Protein AF-A0A5Q4GH18-F1 (afdb_monomer)

pLDDT: mean 86.77, std 8.32, range [50.81, 95.44]

Radius of gyration: 14.81 Å; Cα contacts (8 Å, |Δi|>4): 26; chains: 1; bounding box: 38×28×28 Å

Mean predicted aligned error: 5.6 Å

Secondary structure (DSSP, 8-state):
---TT-GGGGTT--SS-------HHHHHHHHTT-S-THHHHHHHHHHHHHHHHHHHHHHHS--

Sequence (63 aa):
MSHRDDPANCTNRSPYPMLHLLREASIEAVTDKLANPDLIYERNIETLRRLGMEGWRKLLTPG

Foldseek 3Di:
DDDPQQLLVCLPPDLDDDDDDDDPVVVVVVVVVPPCPPVSSVVSSVVRNVCGPVNVVVVNDDD

Solvent-accessible surface area (backbone atoms only — not comparable to full-atom values): 4128 Å² total; per-residue (Å²): 133,85,58,96,81,42,35,44,78,46,71,87,56,70,97,59,96,79,88,84,86,80,58,63,78,63,49,55,73,47,55,85,68,53,90,61,66,72,55,54,60,55,51,41,34,53,50,29,53,73,45,31,63,67,49,53,50,60,76,71,52,84,129

Structure (mmCIF, N/CA/C/O backbone):
data_AF-A0A5Q4GH18-F1
#
_entry.id   AF-A0A5Q4GH18-F1
#
loop_
_atom_site.group_PDB
_atom_site.id
_atom_site.type_symbol
_atom_site.label_atom_id
_atom_site.label_alt_id
_atom_site.label_comp_id
_atom_site.label_asym_id
_atom_site.label_entity_id
_atom_site.label_seq_id
_atom_site.pdbx_PDB_ins_code
_atom_site.Cartn_x
_atom_site.Cartn_y
_atom_site.Cartn_z
_atom_site.occupancy
_atom_site.B_iso_or_equiv
_atom_site.auth_seq_id
_atom_site.auth_comp_id
_atom_site.auth_asym_id
_atom_site.auth_atom_id
_atom_site.pdbx_PDB_model_num
ATOM 1 N N . MET A 1 1 ? 2.449 -16.934 -15.072 1.00 50.81 1 MET A N 1
ATOM 2 C CA . MET A 1 1 ? 3.436 -17.221 -14.006 1.00 50.81 1 MET A CA 1
ATOM 3 C C . MET A 1 1 ? 4.147 -15.917 -13.682 1.00 50.81 1 MET A C 1
ATOM 5 O O . MET A 1 1 ? 4.691 -15.324 -14.602 1.00 50.81 1 MET A O 1
ATOM 9 N N . SER A 1 2 ? 4.067 -15.430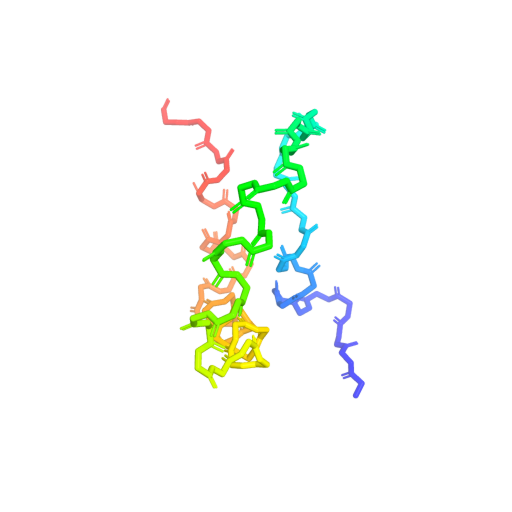 -12.440 1.00 62.56 2 SER A N 1
ATOM 10 C CA . SER A 1 2 ? 4.822 -14.237 -12.021 1.00 62.56 2 SER A CA 1
ATOM 11 C C . SER A 1 2 ? 6.300 -14.610 -11.886 1.00 62.56 2 SER A C 1
ATOM 13 O O . SER A 1 2 ? 6.625 -15.639 -11.288 1.00 62.56 2 SER A O 1
ATOM 15 N N . HIS A 1 3 ? 7.186 -13.819 -12.487 1.00 83.38 3 HIS A N 1
ATOM 16 C CA . HIS A 1 3 ? 8.632 -13.968 -12.337 1.00 83.38 3 HIS A CA 1
ATOM 17 C C . HIS A 1 3 ? 9.028 -13.631 -10.889 1.00 83.38 3 HIS A C 1
ATOM 19 O O . HIS A 1 3 ? 8.392 -12.784 -10.259 1.00 83.38 3 HIS A O 1
ATOM 25 N N . ARG A 1 4 ? 10.077 -14.264 -10.339 1.00 82.69 4 ARG A N 1
ATOM 26 C CA . ARG A 1 4 ? 10.505 -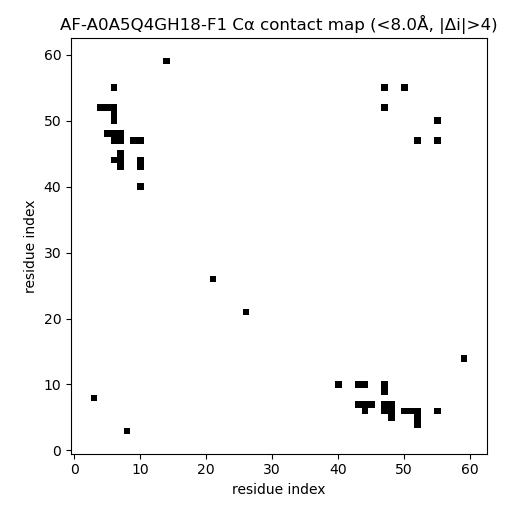14.003 -8.945 1.00 82.69 4 ARG A CA 1
ATOM 27 C C . ARG A 1 4 ? 10.796 -12.520 -8.696 1.00 82.69 4 ARG A C 1
ATOM 29 O O . ARG A 1 4 ? 10.457 -12.008 -7.634 1.00 82.69 4 ARG A O 1
ATOM 36 N N . ASP A 1 5 ? 11.324 -11.843 -9.708 1.00 84.94 5 ASP A N 1
ATOM 37 C CA . ASP A 1 5 ? 11.682 -10.424 -9.652 1.00 84.94 5 ASP A CA 1
ATOM 38 C C . ASP A 1 5 ? 10.607 -9.480 -10.226 1.00 84.94 5 ASP A C 1
ATOM 40 O O . ASP A 1 5 ? 10.920 -8.327 -10.515 1.00 84.94 5 ASP A O 1
ATOM 44 N N . ASP A 1 6 ? 9.358 -9.934 -10.433 1.00 91.19 6 ASP A N 1
ATOM 45 C CA . ASP A 1 6 ? 8.265 -9.032 -10.845 1.00 91.19 6 ASP A CA 1
ATOM 46 C C . ASP A 1 6 ? 8.025 -7.983 -9.734 1.00 91.19 6 ASP A C 1
ATOM 48 O O . ASP A 1 6 ? 7.692 -8.368 -8.606 1.00 91.19 6 ASP A O 1
ATOM 52 N N . PRO A 1 7 ? 8.152 -6.670 -10.022 1.00 91.56 7 PRO A N 1
ATOM 53 C CA . PRO A 1 7 ? 7.853 -5.602 -9.067 1.00 91.56 7 PRO A CA 1
ATOM 54 C C . PRO A 1 7 ? 6.463 -5.707 -8.439 1.00 91.56 7 PRO A C 1
ATOM 56 O O . PRO A 1 7 ? 6.274 -5.306 -7.293 1.00 91.56 7 PRO A O 1
ATOM 59 N N . ALA A 1 8 ? 5.490 -6.285 -9.151 1.00 92.62 8 ALA A N 1
ATOM 60 C CA . ALA A 1 8 ? 4.145 -6.526 -8.638 1.00 92.62 8 ALA A CA 1
ATOM 61 C C . ALA A 1 8 ? 4.125 -7.393 -7.365 1.00 92.62 8 ALA A C 1
ATOM 63 O O . ALA A 1 8 ? 3.198 -7.300 -6.565 1.00 92.62 8 ALA A O 1
ATOM 64 N N . ASN A 1 9 ? 5.164 -8.193 -7.108 1.00 91.69 9 ASN A N 1
ATOM 65 C CA . ASN A 1 9 ? 5.280 -8.968 -5.869 1.00 91.69 9 ASN A CA 1
ATOM 66 C C . ASN A 1 9 ? 5.436 -8.073 -4.615 1.00 91.69 9 ASN A C 1
ATOM 68 O O . ASN A 1 9 ? 5.373 -8.571 -3.486 1.00 91.69 9 ASN A O 1
ATOM 72 N N . CYS A 1 10 ? 5.630 -6.761 -4.792 1.00 91.94 10 CYS A N 1
ATOM 73 C CA . CYS A 1 10 ? 5.723 -5.782 -3.714 1.00 91.94 10 CYS A CA 1
ATOM 74 C C . CYS A 1 10 ? 4.394 -5.073 -3.378 1.00 91.94 10 CYS A C 1
ATOM 76 O O . CYS A 1 10 ? 4.389 -4.304 -2.422 1.00 91.94 10 CYS A O 1
ATOM 78 N N . THR A 1 11 ? 3.264 -5.341 -4.060 1.00 91.75 11 THR A N 1
ATOM 79 C CA . THR A 1 11 ? 1.991 -4.606 -3.823 1.00 91.75 11 THR A CA 1
ATOM 80 C C . THR A 1 11 ? 1.487 -4.676 -2.382 1.00 91.75 11 THR A C 1
ATOM 82 O O . THR A 1 11 ? 0.810 -3.762 -1.930 1.00 91.75 11 THR A O 1
ATOM 85 N N . ASN A 1 12 ? 1.827 -5.750 -1.664 1.00 89.12 12 ASN A N 1
ATOM 86 C CA . ASN A 1 12 ? 1.411 -6.004 -0.283 1.00 89.12 12 ASN A CA 1
ATOM 87 C C . ASN A 1 12 ? 2.604 -6.068 0.686 1.00 89.12 12 ASN A C 1
ATOM 89 O O . ASN A 1 12 ? 2.505 -6.667 1.758 1.00 89.12 12 ASN A O 1
ATOM 93 N N . ARG A 1 13 ? 3.761 -5.509 0.306 1.00 87.94 13 ARG A N 1
ATOM 94 C CA . ARG A 1 13 ? 4.950 -5.461 1.163 1.00 87.94 13 ARG A CA 1
ATOM 95 C C . ARG A 1 13 ? 5.184 -4.039 1.645 1.00 87.94 13 ARG A C 1
ATOM 97 O O . ARG A 1 13 ? 5.486 -3.153 0.853 1.00 87.94 13 ARG A O 1
ATOM 104 N N . SER A 1 14 ? 5.101 -3.848 2.956 1.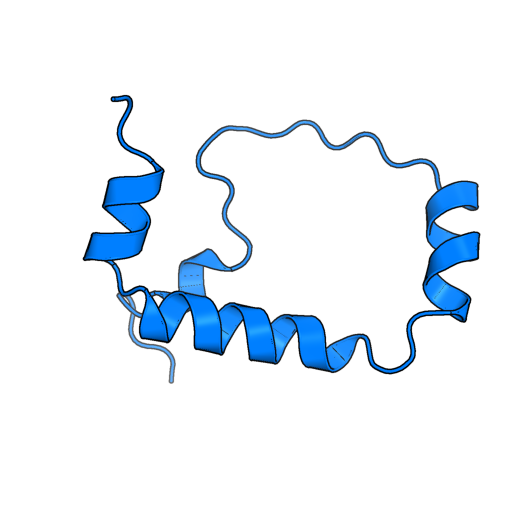00 84.62 14 SER A N 1
ATOM 105 C CA . SER A 1 14 ? 5.594 -2.627 3.582 1.00 84.62 14 SER A CA 1
ATOM 106 C C . SER A 1 14 ? 7.126 -2.661 3.658 1.00 84.62 14 SER A C 1
ATOM 108 O O . SER A 1 14 ? 7.692 -3.723 3.935 1.00 84.62 14 SER A O 1
ATOM 110 N N . PRO A 1 15 ? 7.813 -1.528 3.440 1.00 81.94 15 PRO A N 1
ATOM 111 C CA . PRO A 1 15 ? 9.261 -1.437 3.623 1.00 81.94 15 PRO A CA 1
ATOM 112 C C . PRO A 1 15 ? 9.707 -1.575 5.079 1.00 81.94 15 PRO A C 1
ATOM 114 O O . PRO A 1 15 ? 10.818 -2.031 5.338 1.00 81.94 15 PRO A O 1
ATOM 117 N N . TYR A 1 16 ? 8.836 -1.213 6.021 1.00 84.88 16 TYR A N 1
ATOM 118 C CA . TYR A 1 16 ? 9.090 -1.301 7.455 1.00 84.88 16 TYR A CA 1
ATOM 119 C C . TYR A 1 16 ? 8.029 -2.175 8.135 1.00 84.88 16 TYR A C 1
ATOM 121 O O . TYR A 1 16 ? 6.910 -2.278 7.621 1.00 84.88 16 TYR A O 1
ATOM 129 N N . PRO A 1 17 ? 8.338 -2.800 9.285 1.00 91.12 17 PRO A N 1
ATOM 130 C CA . PRO A 1 17 ? 7.336 -3.491 10.090 1.00 91.12 17 PRO A CA 1
ATOM 131 C C . PRO A 1 17 ? 6.169 -2.558 10.437 1.00 91.12 17 PRO A C 1
ATOM 133 O O . PRO A 1 17 ? 6.387 -1.438 10.893 1.00 91.12 17 PRO A O 1
ATOM 136 N N . MET A 1 18 ? 4.937 -3.024 10.226 1.00 89.81 18 MET A N 1
ATOM 137 C CA . MET A 1 18 ? 3.727 -2.232 10.451 1.00 89.81 18 MET A CA 1
ATOM 138 C C . MET A 1 18 ? 2.835 -2.874 11.511 1.00 89.81 18 MET A C 1
ATOM 140 O O . MET A 1 18 ? 2.503 -4.055 11.418 1.00 89.81 18 MET A O 1
ATOM 144 N N . LEU A 1 19 ? 2.386 -2.068 12.475 1.00 94.50 19 LEU A N 1
ATOM 145 C CA . LEU A 1 19 ? 1.265 -2.391 13.356 1.00 94.50 19 LEU A CA 1
ATOM 146 C C . LEU A 1 19 ? 0.020 -1.676 12.823 1.00 94.50 19 LEU A C 1
ATOM 148 O O . LEU A 1 19 ? -0.098 -0.457 12.930 1.00 94.50 19 LEU A O 1
ATOM 152 N N . HIS A 1 20 ? -0.904 -2.431 12.234 1.00 87.88 20 HIS A N 1
ATOM 153 C CA . HIS A 1 20 ? -2.161 -1.888 11.726 1.00 87.88 20 HIS A CA 1
ATOM 154 C C . HIS A 1 20 ? -3.231 -1.956 12.823 1.00 87.88 20 HIS A C 1
ATOM 156 O O . HIS A 1 20 ? -3.642 -3.044 13.217 1.00 87.88 20 HIS A O 1
ATOM 162 N N . LEU A 1 21 ? -3.703 -0.801 13.298 1.00 93.56 21 LEU A N 1
ATOM 163 C CA . LEU A 1 21 ? -4.888 -0.702 14.155 1.00 93.56 21 LEU A CA 1
ATOM 164 C C . LEU A 1 21 ? -6.060 -0.219 13.304 1.00 93.56 21 LEU A C 1
ATOM 166 O O . LEU A 1 21 ? -6.092 0.933 12.874 1.00 93.56 21 LEU A O 1
ATOM 170 N N . LEU A 1 22 ? -7.009 -1.113 13.036 1.00 90.88 22 LEU A N 1
ATOM 171 C CA . LEU A 1 22 ? -8.199 -0.820 12.242 1.00 90.88 22 LEU A CA 1
ATOM 172 C C . LEU A 1 22 ? -9.434 -0.890 13.140 1.00 90.88 22 LEU A C 1
ATOM 174 O O . LEU A 1 22 ? -9.571 -1.810 13.943 1.00 90.88 22 LEU A O 1
ATOM 178 N N . ARG A 1 23 ? -10.341 0.082 12.998 1.00 94.25 23 ARG A N 1
ATOM 179 C CA . ARG A 1 23 ? -11.646 0.065 13.668 1.00 94.25 23 ARG A CA 1
ATOM 180 C C . ARG A 1 23 ? -12.698 -0.446 12.695 1.00 94.25 23 ARG A C 1
ATOM 182 O O . ARG A 1 23 ? -12.977 0.225 11.705 1.00 94.25 23 ARG A O 1
ATOM 189 N N . GLU A 1 24 ? -13.311 -1.575 13.016 1.00 90.00 24 GLU A N 1
ATOM 190 C CA . GLU A 1 24 ? -14.276 -2.275 12.157 1.00 90.00 24 GLU A CA 1
ATOM 191 C C . GLU A 1 24 ? -15.418 -1.370 11.671 1.00 90.00 24 GLU A C 1
ATOM 193 O O . GLU A 1 24 ? -15.575 -1.185 10.469 1.00 90.00 24 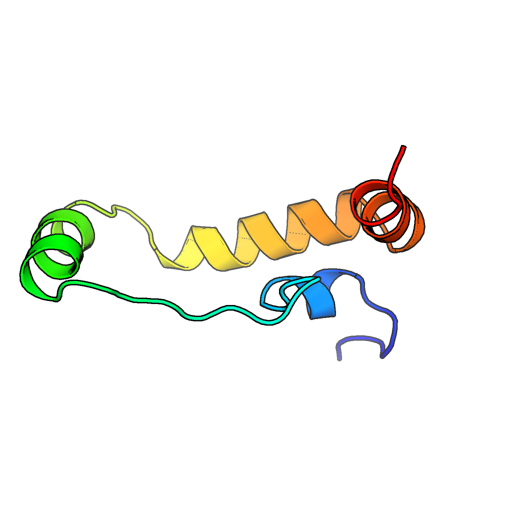GLU A O 1
ATOM 198 N N . ALA A 1 25 ? -16.083 -0.649 12.578 1.00 89.94 25 ALA A N 1
ATOM 199 C CA . ALA A 1 25 ? -17.156 0.286 12.218 1.00 89.94 25 ALA A CA 1
ATOM 200 C C . ALA A 1 25 ? -16.721 1.421 11.263 1.00 89.94 25 ALA A C 1
ATOM 202 O O . ALA A 1 25 ? -17.553 2.026 10.592 1.00 89.94 25 ALA A O 1
ATOM 203 N N . SER A 1 26 ? -15.427 1.766 11.211 1.00 86.88 26 SER A N 1
ATOM 204 C CA . SER A 1 26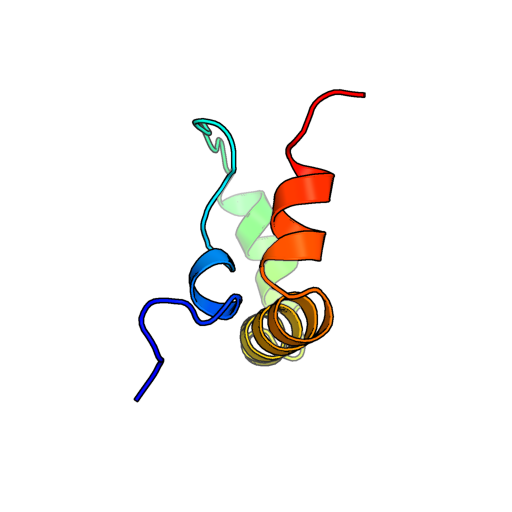 ? -14.914 2.721 10.218 1.00 86.88 26 SER A CA 1
ATOM 205 C C . SER A 1 26 ? -14.632 2.061 8.869 1.00 86.88 26 SER A C 1
ATOM 207 O O . SER A 1 26 ? -14.758 2.725 7.846 1.00 86.88 26 SER A O 1
ATOM 209 N N . ILE A 1 27 ? -14.248 0.783 8.862 1.00 85.56 27 ILE A N 1
ATOM 210 C CA . ILE A 1 27 ? -14.033 0.013 7.635 1.00 85.56 27 ILE A CA 1
ATOM 211 C C . ILE A 1 27 ? -15.375 -0.239 6.948 1.00 85.56 27 ILE A C 1
ATOM 213 O O . ILE A 1 27 ? -15.530 0.123 5.783 1.00 85.56 27 ILE A O 1
ATOM 217 N N . GLU A 1 28 ? -16.370 -0.756 7.671 1.00 86.06 28 GLU A N 1
ATOM 218 C CA . GLU A 1 28 ? -17.707 -1.055 7.132 1.00 86.06 28 GLU A CA 1
ATOM 219 C C . GLU A 1 28 ? -18.334 0.168 6.445 1.00 86.06 28 GLU A C 1
ATOM 221 O O . GLU A 1 28 ? -18.719 0.098 5.280 1.00 86.06 28 GLU A O 1
ATOM 226 N N . ALA A 1 29 ? -18.295 1.337 7.097 1.00 84.19 29 ALA A N 1
ATOM 227 C CA . ALA A 1 29 ? -18.860 2.585 6.573 1.00 84.19 29 ALA A CA 1
ATOM 228 C C . ALA A 1 29 ? -18.269 3.053 5.224 1.00 84.19 29 ALA A C 1
ATOM 230 O O . ALA A 1 29 ? -18.893 3.848 4.510 1.00 84.19 29 ALA A O 1
ATOM 231 N N . VAL A 1 30 ? -17.046 2.622 4.898 1.00 81.94 30 VAL A N 1
ATOM 232 C CA . VAL A 1 30 ? -16.358 2.959 3.642 1.00 81.94 30 VAL A CA 1
ATOM 233 C C . VAL A 1 30 ? -16.492 1.831 2.619 1.00 81.94 30 VAL A C 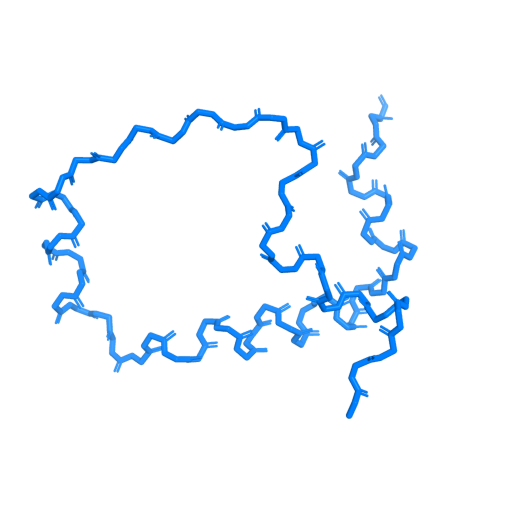1
ATOM 235 O O . VAL A 1 30 ? -16.528 2.105 1.419 1.00 81.94 30 VAL A O 1
ATOM 238 N N . THR A 1 31 ? -16.616 0.586 3.080 1.00 78.38 31 THR A N 1
ATOM 239 C CA . THR A 1 31 ? -16.710 -0.600 2.219 1.00 78.38 31 THR A CA 1
ATOM 240 C C . THR A 1 31 ? -17.952 -0.537 1.327 1.00 78.38 31 THR A C 1
ATOM 242 O O . THR A 1 31 ? -17.835 -0.732 0.120 1.00 78.38 31 THR A O 1
ATOM 245 N N . ASP A 1 32 ? -19.098 -0.113 1.872 1.00 76.19 32 ASP A N 1
ATOM 246 C CA . ASP A 1 32 ? -20.364 0.015 1.124 1.00 76.19 32 ASP A CA 1
ATOM 247 C C . ASP A 1 32 ? -20.322 1.053 -0.012 1.00 76.19 32 ASP A C 1
ATOM 249 O O . ASP A 1 32 ? -21.186 1.077 -0.889 1.00 76.19 32 ASP A O 1
ATOM 253 N N . LYS A 1 33 ? -19.325 1.944 -0.002 1.00 79.00 33 LYS A N 1
ATOM 254 C CA . LYS A 1 33 ? -19.179 3.039 -0.975 1.00 79.00 33 LYS A CA 1
ATOM 255 C C . LYS A 1 33 ? -18.110 2.758 -2.026 1.00 79.00 33 LYS A C 1
ATOM 257 O O . LYS A 1 33 ? -17.917 3.567 -2.938 1.00 79.00 33 LYS A O 1
ATOM 262 N N . LEU A 1 34 ? -17.383 1.651 -1.897 1.00 78.44 34 LEU A N 1
ATOM 263 C CA . LEU A 1 34 ? -16.267 1.331 -2.769 1.00 78.44 34 LEU A CA 1
ATOM 264 C C . LEU A 1 34 ? -16.801 0.687 -4.054 1.00 78.44 34 LEU A C 1
ATOM 266 O O . LEU A 1 34 ? -17.044 -0.511 -4.109 1.00 78.44 34 LEU A O 1
ATOM 270 N N . ALA A 1 35 ? -17.001 1.505 -5.088 1.00 78.38 35 ALA A N 1
ATOM 271 C CA . ALA A 1 35 ? -17.698 1.090 -6.307 1.00 78.38 35 ALA A CA 1
ATOM 272 C C . ALA A 1 35 ? -17.077 -0.129 -7.013 1.00 78.38 35 ALA A C 1
ATOM 274 O O . ALA A 1 35 ? -17.816 -0.930 -7.564 1.00 78.38 35 ALA A O 1
ATOM 275 N N . ASN A 1 36 ? -15.743 -0.261 -7.006 1.00 83.12 36 ASN A N 1
ATOM 276 C CA . ASN A 1 36 ? -15.018 -1.368 -7.643 1.00 83.12 36 ASN A CA 1
ATOM 277 C C . ASN A 1 36 ? -13.728 -1.696 -6.860 1.00 83.12 36 ASN A C 1
ATOM 279 O O . ASN A 1 36 ? -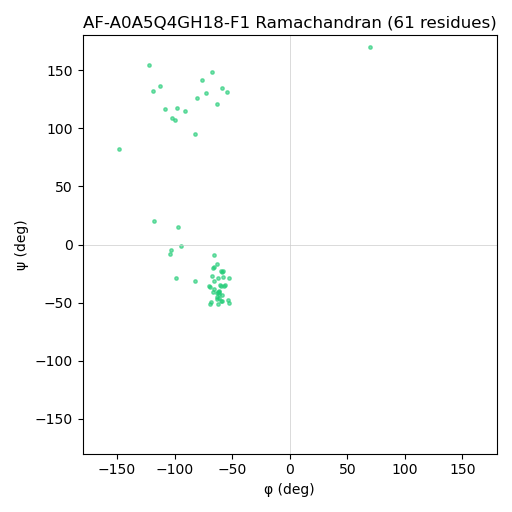12.650 -1.210 -7.224 1.00 83.12 36 ASN A O 1
ATOM 283 N N . PRO A 1 37 ? -13.814 -2.483 -5.774 1.00 81.00 37 PRO A N 1
ATOM 284 C CA . PRO A 1 37 ? -12.664 -2.844 -4.942 1.00 81.00 37 PRO A CA 1
ATOM 285 C C . PRO A 1 37 ? -11.589 -3.613 -5.720 1.00 81.00 37 PRO A C 1
ATOM 287 O O . PRO A 1 37 ? -10.398 -3.396 -5.510 1.00 81.00 37 PRO A O 1
ATOM 290 N N . ASP A 1 38 ? -12.005 -4.453 -6.669 1.00 83.25 38 ASP A N 1
ATOM 291 C CA . ASP A 1 38 ? -11.112 -5.328 -7.439 1.00 83.25 38 ASP A CA 1
ATOM 292 C C . ASP A 1 38 ? -10.096 -4.544 -8.286 1.00 83.25 38 ASP A C 1
ATOM 294 O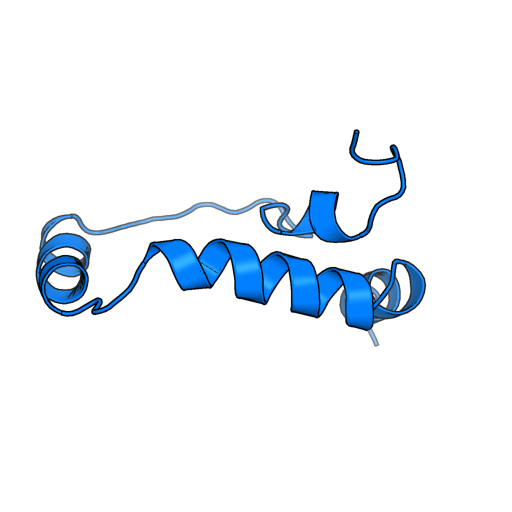 O . ASP A 1 38 ? -8.950 -4.967 -8.456 1.00 83.25 38 ASP A O 1
ATOM 298 N N . LEU A 1 39 ? -10.460 -3.329 -8.719 1.00 89.00 39 LEU A N 1
ATOM 299 C CA . LEU A 1 39 ? -9.566 -2.449 -9.479 1.00 89.00 39 LEU A CA 1
ATOM 300 C C . LEU A 1 39 ? -8.366 -1.964 -8.658 1.00 89.00 39 LEU A C 1
ATOM 302 O O . LEU A 1 39 ? -7.372 -1.517 -9.232 1.00 89.00 39 LEU A O 1
ATOM 306 N N . ILE A 1 40 ? -8.434 -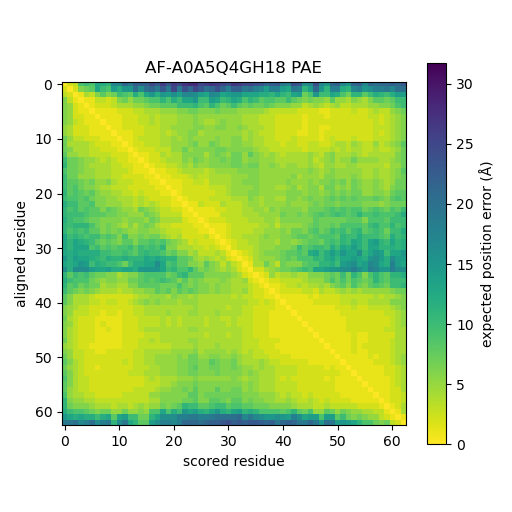2.019 -7.324 1.00 88.12 40 ILE A N 1
ATOM 307 C CA . ILE A 1 40 ? -7.323 -1.607 -6.457 1.00 88.12 40 ILE A CA 1
ATOM 308 C C . ILE A 1 40 ? -6.116 -2.514 -6.697 1.00 88.12 40 ILE A C 1
ATOM 310 O O . ILE A 1 40 ? -4.997 -2.025 -6.857 1.00 88.12 40 ILE A O 1
ATOM 314 N N . TYR A 1 41 ? -6.337 -3.828 -6.771 1.00 89.31 41 TYR A N 1
ATOM 315 C CA . TYR A 1 41 ? -5.267 -4.793 -7.006 1.00 89.31 41 TYR A CA 1
ATOM 316 C C . TYR A 1 41 ? -4.615 -4.589 -8.379 1.00 89.31 41 TYR A C 1
ATOM 318 O O . TYR A 1 41 ? -3.388 -4.499 -8.471 1.00 89.31 41 TYR A O 1
ATOM 326 N N . GLU A 1 42 ? -5.426 -4.441 -9.427 1.00 92.88 42 GLU A N 1
ATOM 327 C CA . GLU A 1 42 ? -4.939 -4.240 -10.796 1.00 92.88 42 GLU A CA 1
ATOM 328 C C . GLU A 1 42 ? -4.111 -2.957 -10.922 1.00 92.88 42 GLU A C 1
ATOM 330 O O . GLU A 1 42 ? -2.989 -2.979 -11.440 1.00 92.88 42 GLU A O 1
ATOM 335 N N . ARG A 1 43 ? -4.612 -1.853 -10.355 1.00 94.00 43 ARG A N 1
ATOM 336 C CA . ARG A 1 43 ? -3.910 -0.562 -10.335 1.00 94.00 43 ARG A CA 1
ATOM 337 C C . ARG A 1 43 ? -2.583 -0.629 -9.589 1.00 94.00 43 ARG A C 1
ATOM 339 O O . ARG A 1 43 ? -1.605 -0.027 -10.037 1.00 94.00 43 ARG A O 1
ATOM 346 N N . ASN A 1 44 ? -2.526 -1.350 -8.471 1.00 94.19 44 ASN A N 1
ATOM 347 C CA . ASN A 1 44 ? -1.294 -1.502 -7.697 1.00 94.19 44 ASN A CA 1
ATOM 348 C C . ASN A 1 44 ? -0.240 -2.297 -8.476 1.00 94.19 44 ASN A C 1
ATOM 350 O O . ASN A 1 44 ? 0.935 -1.920 -8.483 1.00 94.19 44 ASN A O 1
ATOM 354 N N . ILE A 1 45 ? -0.656 -3.354 -9.180 1.00 94.38 45 ILE A N 1
ATOM 355 C CA . ILE A 1 45 ? 0.233 -4.126 -10.054 1.00 94.38 45 ILE A CA 1
ATOM 356 C C . ILE A 1 45 ? 0.777 -3.259 -11.180 1.00 94.38 45 ILE A C 1
ATOM 358 O O . ILE A 1 45 ? 1.990 -3.233 -11.395 1.00 94.38 45 ILE A O 1
ATOM 362 N N . GLU A 1 46 ? -0.099 -2.563 -11.905 1.00 95.38 46 GLU A N 1
ATOM 363 C CA . GLU A 1 46 ? 0.309 -1.708 -13.020 1.00 95.38 46 GLU A CA 1
ATOM 364 C C . GLU A 1 46 ? 1.278 -0.622 -12.540 1.00 95.38 46 GLU A C 1
ATOM 366 O O . GLU A 1 46 ? 2.329 -0.403 -13.146 1.00 95.38 46 GLU A O 1
ATOM 371 N N . THR A 1 47 ? 0.970 -0.006 -11.397 1.00 95.06 47 THR A N 1
ATOM 372 C CA . THR A 1 47 ? 1.816 1.018 -10.782 1.00 95.06 47 THR A CA 1
ATOM 373 C C . THR A 1 47 ? 3.205 0.477 -10.462 1.00 95.06 47 THR A C 1
ATOM 375 O O . THR A 1 47 ? 4.194 1.106 -10.842 1.00 95.06 47 THR A O 1
ATOM 378 N N . LEU A 1 48 ? 3.311 -0.690 -9.817 1.00 93.75 48 LEU A N 1
ATOM 379 C CA . LEU A 1 48 ? 4.617 -1.265 -9.486 1.00 93.75 48 LEU A CA 1
ATOM 380 C C . LEU A 1 48 ? 5.380 -1.755 -10.713 1.00 93.75 48 LEU A C 1
ATOM 382 O O . LEU A 1 48 ? 6.595 -1.573 -10.776 1.00 93.75 48 LEU A O 1
ATOM 386 N N . ARG A 1 49 ? 4.699 -2.306 -11.720 1.00 95.06 49 ARG A N 1
ATOM 387 C CA . ARG A 1 49 ? 5.339 -2.677 -12.991 1.00 95.06 49 ARG A CA 1
ATOM 388 C C . ARG A 1 49 ? 5.899 -1.462 -13.719 1.00 95.06 49 ARG A C 1
ATOM 390 O O . ARG A 1 49 ? 7.025 -1.527 -14.203 1.00 95.06 49 ARG A O 1
ATOM 397 N N . ARG A 1 50 ? 5.156 -0.350 -13.746 1.00 95.44 50 ARG A N 1
ATOM 398 C CA . ARG A 1 50 ? 5.615 0.921 -14.326 1.00 95.44 50 ARG A CA 1
ATOM 399 C C . ARG A 1 50 ? 6.788 1.516 -13.549 1.00 95.44 50 ARG A C 1
ATOM 401 O O . ARG A 1 50 ? 7.693 2.077 -14.155 1.00 95.44 50 ARG A O 1
ATOM 408 N N . LEU A 1 51 ? 6.764 1.408 -12.222 1.00 93.94 51 LEU A N 1
ATOM 409 C CA . LEU A 1 51 ? 7.836 1.893 -11.355 1.00 93.94 51 LEU A CA 1
ATOM 410 C C . LEU A 1 51 ? 9.124 1.064 -11.509 1.00 93.94 51 LEU A C 1
ATOM 412 O O . LEU A 1 51 ? 10.227 1.611 -11.443 1.00 93.94 51 LEU A O 1
ATOM 416 N N . GLY A 1 52 ? 8.985 -0.249 -11.707 1.00 93.31 52 GLY A N 1
ATOM 417 C CA . GLY A 1 52 ? 10.104 -1.183 -11.757 1.00 93.31 52 GLY A CA 1
ATOM 418 C C . GLY A 1 52 ? 10.786 -1.381 -10.396 1.00 93.31 52 GLY A C 1
ATOM 419 O O . GLY A 1 52 ? 10.555 -0.649 -9.431 1.00 93.31 52 GLY A O 1
ATOM 420 N N . MET A 1 53 ? 11.684 -2.369 -10.315 1.00 91.19 53 MET A N 1
ATOM 421 C CA . MET A 1 53 ? 12.434 -2.645 -9.079 1.00 91.19 53 MET A CA 1
ATOM 422 C C . MET A 1 53 ? 13.384 -1.505 -8.693 1.00 91.19 53 MET A C 1
ATOM 424 O O . MET A 1 53 ? 13.630 -1.285 -7.509 1.00 91.19 53 MET A O 1
ATOM 428 N N . GLU A 1 54 ? 13.927 -0.779 -9.673 1.00 92.06 54 GLU A N 1
ATOM 429 C CA . GLU A 1 54 ? 14.803 0.367 -9.415 1.00 92.06 54 GLU A CA 1
ATOM 430 C C . GLU A 1 54 ? 14.026 1.532 -8.792 1.00 92.06 54 GLU A C 1
ATOM 432 O O . GLU A 1 54 ? 14.437 2.057 -7.756 1.00 92.06 54 GLU A O 1
ATOM 437 N N . GLY A 1 55 ? 12.883 1.901 -9.381 1.00 91.12 55 GLY A N 1
ATOM 438 C CA . GLY A 1 55 ? 12.025 2.954 -8.845 1.00 91.12 55 GLY A CA 1
ATOM 439 C C . GLY A 1 55 ? 11.499 2.599 -7.456 1.00 91.12 55 GLY A C 1
ATOM 440 O O . GLY A 1 55 ? 11.527 3.439 -6.561 1.00 91.12 55 GLY A O 1
ATOM 441 N N . TRP A 1 56 ? 11.117 1.336 -7.242 1.00 90.31 56 TRP A N 1
ATOM 442 C CA . TRP A 1 56 ? 10.695 0.848 -5.931 1.00 90.31 56 TRP A CA 1
ATOM 443 C C . TRP A 1 56 ? 11.792 1.014 -4.878 1.00 90.31 56 TRP A C 1
ATOM 445 O O . TRP A 1 56 ? 11.539 1.579 -3.821 1.00 90.31 56 TRP A O 1
ATOM 455 N N . ARG A 1 57 ? 13.032 0.597 -5.170 1.00 89.44 57 ARG A N 1
ATOM 456 C CA . ARG A 1 57 ? 14.159 0.742 -4.230 1.00 89.44 57 ARG A CA 1
ATOM 457 C C . ARG A 1 57 ? 14.462 2.202 -3.904 1.00 89.44 57 ARG A C 1
ATOM 459 O O . ARG A 1 57 ? 14.700 2.504 -2.742 1.00 89.44 57 ARG A O 1
ATOM 466 N N . LYS A 1 58 ? 14.411 3.103 -4.892 1.00 90.62 58 LYS A N 1
ATOM 467 C CA . LYS A 1 58 ? 14.648 4.541 -4.675 1.00 90.62 58 LYS A CA 1
ATOM 468 C C . LYS A 1 58 ? 13.668 5.161 -3.677 1.00 90.62 58 LYS A C 1
ATOM 470 O O . LYS A 1 58 ? 14.087 6.009 -2.904 1.00 90.62 58 LYS A O 1
ATOM 475 N N . LEU A 1 59 ? 12.405 4.723 -3.657 1.00 87.31 59 LEU A N 1
ATOM 476 C CA . LEU A 1 59 ? 11.413 5.210 -2.686 1.00 87.31 59 LEU A CA 1
ATOM 477 C C . LEU A 1 59 ? 11.719 4.797 -1.239 1.00 87.31 59 LEU A C 1
ATOM 479 O O . LEU A 1 59 ? 11.181 5.397 -0.313 1.00 87.31 59 LEU A O 1
ATOM 483 N N . LEU A 1 60 ? 12.531 3.756 -1.046 1.00 85.06 60 LEU A N 1
ATOM 484 C CA . LEU A 1 60 ? 12.817 3.169 0.264 1.00 85.06 60 LEU A CA 1
ATOM 485 C C . LEU A 1 60 ? 14.192 3.556 0.812 1.00 85.06 60 LEU A C 1
ATOM 487 O O . LEU A 1 60 ? 14.507 3.240 1.959 1.00 85.06 60 LEU A O 1
ATOM 491 N N . THR A 1 61 ? 15.018 4.217 0.004 1.00 81.81 61 THR A N 1
ATOM 492 C CA . THR A 1 61 ? 16.303 4.748 0.450 1.00 81.81 61 THR A CA 1
ATOM 493 C C . THR A 1 61 ? 16.064 6.077 1.174 1.00 81.81 61 THR A C 1
ATOM 495 O O . THR A 1 61 ? 15.436 6.963 0.592 1.00 81.81 61 THR A O 1
ATOM 498 N N . PRO A 1 62 ? 16.551 6.256 2.416 1.00 73.31 62 PRO A N 1
ATOM 499 C CA . PRO A 1 62 ? 16.545 7.561 3.072 1.00 73.31 62 PRO A CA 1
ATOM 500 C C . PRO A 1 62 ? 17.330 8.578 2.231 1.00 73.31 62 PRO A C 1
ATOM 502 O O . PRO A 1 62 ? 18.403 8.243 1.725 1.00 73.31 62 PRO A O 1
ATOM 505 N N . GLY A 1 63 ? 16.774 9.780 2.059 1.00 62.19 63 GLY A N 1
ATOM 506 C CA . GLY A 1 63 ? 17.456 10.911 1.418 1.00 62.19 63 GLY A CA 1
ATOM 507 C C . GLY A 1 63 ? 18.514 11.550 2.305 1.00 62.19 63 GLY A C 1
ATOM 508 O O . GLY A 1 63 ? 18.418 11.392 3.543 1.00 62.19 63 GLY A O 1
#